Protein AF-A0A7H0GTN8-F1 (afdb_monomer_lite)

Sequence (100 aa):
MKFQLLLFGFLSLLPMKLVLAQTSVAAPDSAHSAPNPLTFYGFLDAYHGYDVPQPPTPDRPSFLYSHDRQNEFAVNNALLGVRYQNLRVRGLLACMRARM

Secondary structure (DSSP, 8-state):
--SHHHHHHSGGGS--------------STT-PPPPSEEEEEEEEEEE---SS--SSSBPPTT-SS-SBSSSEEEEEEEEEEEEE-SS-EEEEEEEEE--

pLDDT: mean 73.76, std 18.31, range [40.06, 96.75]

Radius of gyration: 22.85 Å; chains: 1; bounding box: 50×34×64 Å

Structure (mmCIF, N/CA/C/O backbone):
data_AF-A0A7H0GTN8-F1
#
_entry.id   AF-A0A7H0GTN8-F1
#
loop_
_atom_site.group_PDB
_atom_site.id
_atom_site.type_symbol
_atom_site.label_atom_id
_atom_site.label_alt_id
_atom_site.label_comp_id
_atom_site.label_asym_id
_atom_site.label_entity_id
_atom_site.label_seq_id
_atom_site.pdbx_PDB_ins_code
_atom_site.Cartn_x
_atom_site.Cartn_y
_atom_site.Cartn_z
_atom_site.occupancy
_atom_site.B_iso_or_equiv
_atom_site.auth_seq_id
_atom_site.auth_comp_id
_atom_site.auth_asym_id
_atom_site.auth_atom_id
_atom_site.pdbx_PDB_model_num
ATOM 1 N N . MET A 1 1 ? 4.137 11.038 36.945 1.00 45.19 1 MET A N 1
ATOM 2 C CA . MET A 1 1 ? 5.218 11.695 36.167 1.00 45.19 1 MET A CA 1
ATOM 3 C C . MET A 1 1 ? 6.192 10.689 35.523 1.00 45.19 1 MET A C 1
ATOM 5 O O . MET A 1 1 ? 7.390 10.926 35.513 1.00 45.19 1 MET A O 1
ATOM 9 N N . LYS A 1 2 ? 5.718 9.551 34.986 1.00 49.19 2 LYS A N 1
ATOM 10 C CA . LYS A 1 2 ? 6.602 8.508 34.411 1.00 49.19 2 LYS A CA 1
ATOM 11 C C . LYS A 1 2 ? 6.171 7.990 33.031 1.00 49.19 2 LYS A C 1
ATOM 13 O O . LYS A 1 2 ? 6.892 7.214 32.429 1.00 49.19 2 LYS A O 1
ATOM 18 N N . PHE A 1 3 ? 5.045 8.482 32.504 1.00 44.97 3 PHE A N 1
ATOM 19 C CA . PHE A 1 3 ? 4.546 8.136 31.166 1.00 44.97 3 PHE A CA 1
ATOM 20 C C . PHE A 1 3 ? 4.972 9.148 30.085 1.00 44.97 3 PHE A C 1
ATOM 22 O O . PHE A 1 3 ? 5.027 8.818 28.908 1.00 44.97 3 PHE A O 1
ATOM 29 N N . GLN A 1 4 ? 5.359 10.368 30.482 1.00 46.34 4 GLN A N 1
ATOM 30 C CA . GLN A 1 4 ? 5.816 11.399 29.542 1.00 46.34 4 GLN A CA 1
ATOM 31 C C . GLN A 1 4 ? 7.172 11.069 28.902 1.00 46.34 4 GLN A C 1
ATOM 33 O O . GLN A 1 4 ? 7.421 11.508 27.790 1.00 46.34 4 GLN A O 1
ATOM 38 N N . LEU A 1 5 ? 8.024 10.254 29.536 1.00 47.00 5 LEU A N 1
ATOM 39 C CA . LEU A 1 5 ? 9.349 9.931 28.989 1.00 47.00 5 LEU A CA 1
ATOM 40 C C . LEU A 1 5 ? 9.311 8.922 27.825 1.00 47.00 5 LEU A C 1
ATOM 42 O O . LEU A 1 5 ? 10.226 8.900 27.010 1.00 47.00 5 LEU A O 1
ATOM 46 N N . LEU A 1 6 ? 8.250 8.114 27.719 1.00 48.72 6 LEU A N 1
ATOM 47 C CA . LEU A 1 6 ? 8.102 7.115 26.653 1.00 48.72 6 LEU A CA 1
ATOM 48 C C . LEU A 1 6 ? 7.585 7.723 25.342 1.00 48.72 6 LEU A C 1
ATOM 50 O O . LEU A 1 6 ? 7.941 7.248 24.268 1.00 48.72 6 LEU A O 1
ATOM 54 N N . LEU A 1 7 ? 6.818 8.817 25.418 1.00 42.78 7 LEU A N 1
ATOM 55 C CA . LEU A 1 7 ? 6.281 9.498 24.237 1.00 42.78 7 LEU A CA 1
ATOM 56 C C . LEU A 1 7 ? 7.358 10.296 23.476 1.00 42.78 7 LEU A C 1
ATOM 58 O O . LEU A 1 7 ? 7.285 10.424 22.258 1.00 42.78 7 LEU A O 1
ATOM 62 N N . PHE A 1 8 ? 8.401 10.766 24.169 1.00 48.31 8 PHE A N 1
ATOM 63 C CA . PHE A 1 8 ? 9.537 11.459 23.544 1.00 48.31 8 PHE A CA 1
ATOM 64 C C . PHE A 1 8 ? 10.608 10.513 22.976 1.00 48.31 8 PHE A C 1
ATOM 66 O O . PHE A 1 8 ? 11.396 10.931 22.131 1.00 48.31 8 PHE A O 1
ATOM 73 N N . GLY A 1 9 ? 10.630 9.241 23.393 1.00 40.06 9 GLY A N 1
ATOM 74 C CA . GLY A 1 9 ? 11.620 8.261 22.928 1.00 40.06 9 GLY A CA 1
ATOM 75 C C . GLY A 1 9 ? 11.368 7.729 21.514 1.00 40.06 9 GLY A C 1
ATOM 76 O O . GLY A 1 9 ? 12.311 7.346 20.835 1.00 40.06 9 GLY A O 1
ATOM 77 N N . PHE A 1 10 ? 10.117 7.736 21.044 1.00 45.12 10 PHE A N 1
ATOM 78 C CA . PHE A 1 10 ? 9.778 7.269 19.692 1.00 45.12 10 PHE A CA 1
ATOM 79 C C . PHE A 1 10 ? 9.909 8.352 18.613 1.00 45.12 10 PHE A C 1
ATOM 81 O O . PHE A 1 10 ? 10.031 8.026 17.434 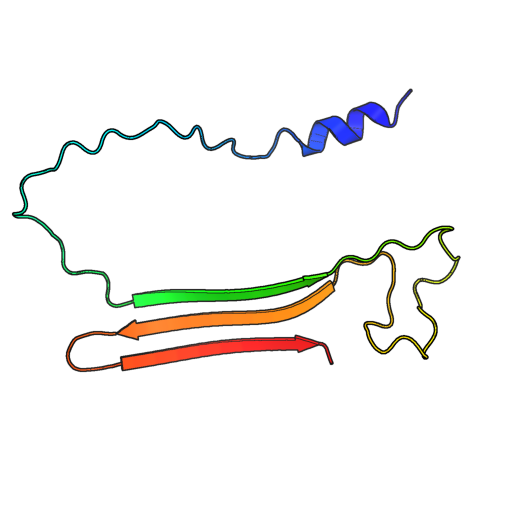1.00 45.12 10 PHE A O 1
ATOM 88 N N . LEU A 1 11 ? 9.938 9.635 18.992 1.00 43.59 11 LEU A N 1
ATOM 89 C CA . LEU A 1 11 ? 10.071 10.740 18.037 1.00 43.59 11 LEU A CA 1
ATOM 90 C C . LEU A 1 11 ? 11.530 10.993 17.607 1.00 43.59 11 LEU A C 1
ATOM 92 O O . LEU A 1 11 ? 11.770 11.681 16.620 1.00 43.59 11 LEU A O 1
ATOM 96 N N . SER A 1 12 ? 12.512 10.415 18.307 1.00 48.66 12 SER A N 1
ATOM 97 C CA . SER A 1 12 ? 13.945 10.610 18.036 1.00 48.66 12 SER A CA 1
ATOM 98 C C . SER A 1 12 ? 14.523 9.701 16.942 1.00 48.66 12 SER A C 1
ATOM 100 O O . SER A 1 12 ? 15.698 9.832 16.609 1.00 48.66 12 SER A O 1
ATOM 102 N N . LEU A 1 13 ? 13.717 8.806 16.356 1.00 47.94 13 LEU A N 1
ATOM 103 C CA . LEU A 1 13 ? 14.136 7.883 15.290 1.00 47.94 13 LEU A CA 1
ATOM 104 C C . LEU A 1 13 ? 13.531 8.195 13.914 1.00 47.94 13 LEU A C 1
ATOM 106 O O . LEU A 1 13 ? 13.668 7.388 12.995 1.00 47.94 13 LEU A O 1
ATOM 110 N N . LEU A 1 14 ? 12.902 9.359 13.718 1.00 49.91 14 LEU A N 1
ATOM 111 C CA . LEU A 1 14 ? 12.673 9.828 12.352 1.00 49.91 14 LEU A CA 1
ATOM 112 C C . LEU A 1 14 ? 14.026 10.256 11.768 1.00 49.91 14 LEU A C 1
ATOM 114 O O . LEU A 1 14 ? 14.632 11.188 12.302 1.00 49.91 14 LEU A O 1
ATOM 118 N N . PRO A 1 15 ? 14.508 9.662 10.659 1.00 54.38 15 PRO A N 1
ATOM 119 C CA . PRO A 1 15 ? 15.569 10.290 9.899 1.00 54.38 15 PRO A CA 1
ATOM 120 C C . PRO A 1 15 ? 14.974 11.578 9.334 1.00 54.38 15 PRO A C 1
ATOM 122 O O . PRO A 1 15 ? 14.269 11.570 8.324 1.00 54.38 15 PRO A O 1
ATOM 125 N N . MET A 1 16 ? 15.212 12.689 10.027 1.00 51.91 16 MET A N 1
ATOM 126 C CA . MET A 1 16 ? 14.940 14.024 9.529 1.00 51.91 16 MET A CA 1
ATOM 127 C C . MET A 1 16 ? 15.824 14.205 8.298 1.00 51.91 16 MET A C 1
ATOM 129 O O . MET A 1 16 ? 16.997 14.559 8.393 1.00 51.91 16 MET A O 1
ATOM 133 N N . LYS A 1 17 ? 15.279 13.874 7.123 1.00 48.31 17 LYS A N 1
ATOM 134 C CA . LYS A 1 17 ? 15.898 14.215 5.849 1.00 48.31 17 LYS A CA 1
ATOM 135 C C . LYS A 1 17 ? 15.903 15.734 5.787 1.00 48.31 17 LYS A C 1
ATOM 137 O O 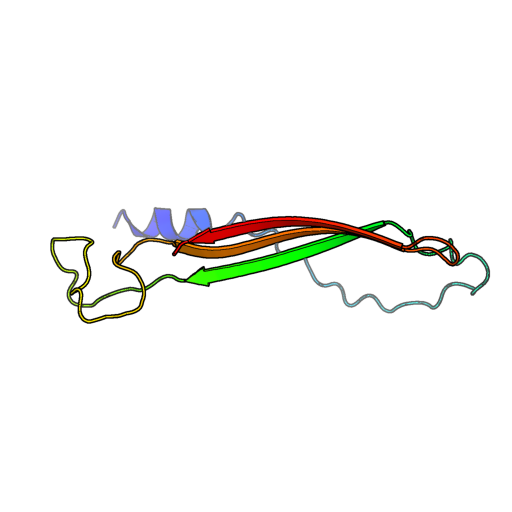. LYS A 1 17 ? 14.878 16.351 5.513 1.00 48.31 17 LYS A O 1
ATOM 142 N N . LEU A 1 18 ? 17.050 16.323 6.102 1.00 46.25 18 LEU A N 1
ATOM 143 C CA . LEU A 1 18 ? 17.329 17.722 5.845 1.00 46.25 18 LEU A CA 1
ATOM 144 C C . LEU A 1 18 ? 17.163 17.930 4.336 1.00 46.25 18 LEU A C 1
ATOM 146 O O . LEU A 1 18 ? 18.003 17.503 3.545 1.00 46.25 18 LEU A O 1
ATOM 150 N N . VAL A 1 19 ? 16.041 18.525 3.935 1.00 51.19 19 VAL A N 1
ATOM 151 C CA . VAL A 1 19 ? 15.842 19.006 2.571 1.00 51.19 19 VAL A CA 1
ATOM 152 C C . VAL A 1 19 ? 16.756 20.217 2.422 1.00 51.19 19 VAL A C 1
ATOM 154 O O . VAL A 1 19 ? 16.367 21.350 2.692 1.00 51.19 19 VAL A O 1
ATOM 157 N N . LEU A 1 20 ? 18.011 19.973 2.044 1.00 44.97 20 LEU A N 1
ATOM 158 C CA . LEU A 1 20 ? 18.800 20.999 1.382 1.00 44.97 20 LEU A CA 1
ATOM 159 C C . LEU A 1 20 ? 18.089 21.260 0.056 1.00 44.97 20 LEU A C 1
ATOM 161 O O . LEU A 1 20 ? 17.938 20.340 -0.750 1.00 44.97 20 LEU A O 1
ATOM 165 N N . ALA A 1 21 ? 17.629 22.490 -0.156 1.00 47.94 21 ALA A N 1
ATOM 166 C CA . ALA A 1 21 ? 17.228 22.948 -1.475 1.00 47.94 21 ALA A CA 1
ATOM 167 C C . ALA A 1 21 ? 18.437 22.771 -2.405 1.00 47.94 21 ALA A C 1
ATOM 169 O O . ALA A 1 21 ? 19.371 23.569 -2.390 1.00 47.94 21 ALA A O 1
ATOM 170 N N . GLN A 1 22 ? 18.466 21.665 -3.149 1.00 55.34 22 GLN A N 1
ATOM 171 C CA . GLN A 1 22 ? 19.458 21.438 -4.183 1.00 55.34 22 GLN A CA 1
ATOM 172 C C . GLN A 1 22 ? 19.150 22.430 -5.301 1.00 55.34 22 GLN A C 1
ATOM 174 O O . GLN A 1 22 ? 18.208 22.244 -6.069 1.00 55.34 22 GLN A O 1
ATOM 179 N N . THR A 1 23 ? 19.931 23.504 -5.390 1.00 49.03 23 THR A N 1
ATOM 180 C CA . THR A 1 23 ? 20.078 24.237 -6.642 1.00 49.03 23 THR A CA 1
ATOM 181 C C . THR A 1 23 ? 20.681 23.259 -7.643 1.00 49.03 23 THR A C 1
ATOM 183 O O . THR A 1 23 ? 21.861 22.917 -7.575 1.00 49.03 23 THR A O 1
ATOM 186 N N . SER A 1 24 ? 19.850 22.733 -8.542 1.00 58.06 24 SER A N 1
ATOM 187 C CA . SER A 1 24 ? 20.320 21.902 -9.642 1.00 58.06 24 SER A CA 1
ATOM 188 C C . SER A 1 24 ? 21.164 22.777 -10.565 1.00 58.06 24 SER A C 1
ATOM 190 O O . SER A 1 24 ? 20.635 23.491 -11.417 1.00 58.06 24 SER A O 1
ATOM 192 N N . VAL A 1 25 ? 22.483 22.747 -10.395 1.00 57.41 25 VAL A N 1
ATOM 193 C CA . VAL A 1 25 ? 23.383 23.131 -11.478 1.00 57.41 25 VAL A CA 1
ATOM 194 C C . VAL A 1 25 ? 23.160 22.087 -12.564 1.00 57.41 25 VAL A C 1
ATOM 196 O O . VAL A 1 25 ? 23.441 20.907 -12.351 1.00 57.41 25 VAL A O 1
ATOM 199 N N . ALA A 1 26 ? 22.566 22.499 -13.683 1.00 60.62 26 ALA A N 1
ATOM 200 C CA . ALA A 1 26 ? 22.383 21.631 -14.834 1.00 60.62 26 ALA A CA 1
ATOM 201 C C . ALA A 1 26 ? 23.764 21.129 -15.282 1.00 60.62 26 ALA A C 1
ATOM 203 O O . ALA A 1 26 ? 24.605 21.903 -15.740 1.00 60.62 26 ALA A O 1
ATOM 204 N N . ALA A 1 27 ? 24.011 19.838 -15.071 1.00 56.69 27 ALA A N 1
ATOM 205 C CA . ALA A 1 27 ? 25.180 19.143 -15.583 1.00 56.69 27 ALA A CA 1
ATOM 206 C C . ALA A 1 27 ? 25.101 19.074 -17.122 1.00 56.69 27 ALA A C 1
ATOM 208 O O . ALA A 1 27 ? 23.993 19.042 -17.663 1.00 56.69 27 ALA A O 1
ATOM 209 N N . PRO A 1 28 ? 26.239 19.050 -17.841 1.00 55.00 28 PRO A N 1
ATOM 210 C CA . PRO A 1 28 ? 26.234 18.946 -19.296 1.00 55.00 28 PRO A CA 1
ATOM 211 C C . PRO A 1 28 ? 25.504 17.670 -19.739 1.00 55.00 28 PRO A C 1
ATOM 213 O O . PRO A 1 28 ? 25.746 16.584 -19.214 1.00 55.00 28 PRO A O 1
ATOM 216 N N . ASP A 1 29 ? 24.621 17.827 -20.724 1.00 58.41 29 ASP A N 1
ATOM 217 C CA . ASP A 1 29 ? 23.583 16.885 -21.180 1.00 58.41 29 ASP A CA 1
ATOM 218 C C . ASP A 1 29 ? 24.108 15.578 -21.828 1.00 58.41 29 ASP A C 1
ATOM 220 O O . ASP A 1 29 ? 23.368 14.802 -22.429 1.00 58.41 29 ASP A O 1
ATOM 224 N N . SER A 1 30 ? 25.408 15.306 -21.729 1.00 59.53 30 SER A N 1
ATOM 225 C CA . SER A 1 30 ? 26.116 14.260 -22.478 1.00 59.53 30 SER A CA 1
ATOM 226 C C . SER A 1 30 ? 26.478 13.018 -21.651 1.00 59.53 30 SER A C 1
ATOM 228 O O . SER A 1 30 ? 27.424 12.307 -21.984 1.00 59.53 30 SER A O 1
ATOM 230 N N . ALA A 1 31 ? 25.724 12.724 -20.589 1.00 54.06 31 ALA A N 1
ATOM 231 C CA . ALA A 1 31 ? 25.808 11.446 -19.873 1.00 54.06 31 ALA A CA 1
ATOM 232 C C . ALA A 1 31 ? 24.478 11.053 -19.200 1.00 54.06 31 ALA A C 1
ATOM 234 O O . ALA A 1 31 ? 24.464 10.569 -18.067 1.00 54.06 31 ALA A O 1
ATOM 235 N N . HIS A 1 32 ? 23.341 11.240 -19.877 1.00 57.78 32 HIS A N 1
ATOM 236 C CA . HIS A 1 32 ? 22.107 10.584 -19.443 1.00 57.78 32 HIS A CA 1
ATOM 237 C C . HIS A 1 32 ? 22.252 9.074 -19.677 1.00 57.78 32 HIS A C 1
ATOM 239 O O . HIS A 1 32 ? 22.035 8.567 -20.777 1.00 57.78 32 HIS A O 1
ATOM 245 N N . SER A 1 33 ? 22.664 8.349 -18.634 1.00 66.31 33 SER A N 1
ATOM 246 C CA . SER A 1 33 ? 22.553 6.890 -18.611 1.00 66.31 33 SER A CA 1
ATOM 247 C C . SER A 1 33 ? 21.110 6.517 -18.935 1.00 66.31 33 SER A C 1
ATOM 249 O O . SER A 1 33 ? 20.183 7.119 -18.389 1.00 66.31 33 SER A O 1
ATOM 251 N N . ALA A 1 34 ? 20.920 5.553 -19.839 1.00 72.62 34 ALA A N 1
ATOM 252 C CA . ALA A 1 34 ? 19.588 5.093 -20.206 1.00 72.62 34 ALA A CA 1
ATOM 253 C C . ALA A 1 34 ? 18.782 4.770 -18.929 1.00 72.62 34 ALA A C 1
ATOM 255 O O . ALA A 1 34 ? 19.324 4.116 -18.029 1.00 72.62 34 ALA A O 1
ATOM 256 N N . PRO A 1 35 ? 17.522 5.233 -18.816 1.00 75.44 35 PRO A N 1
ATOM 257 C CA . PRO A 1 35 ? 16.719 4.999 -17.624 1.00 75.44 35 PRO A CA 1
ATOM 258 C C . PRO A 1 35 ? 16.605 3.496 -17.366 1.00 75.44 35 PRO A C 1
ATOM 260 O O . PRO A 1 35 ? 16.404 2.714 -18.298 1.00 75.44 35 PRO A O 1
ATOM 263 N N . ASN A 1 36 ? 16.756 3.093 -16.101 1.00 88.19 36 ASN A N 1
ATOM 264 C CA . ASN A 1 36 ? 16.667 1.690 -15.718 1.00 88.19 36 ASN A CA 1
ATOM 265 C C . ASN A 1 36 ? 15.297 1.136 -16.158 1.00 88.19 36 ASN A C 1
ATOM 267 O O . ASN A 1 36 ? 14.271 1.647 -15.703 1.00 88.19 36 ASN A O 1
ATOM 271 N N . PRO A 1 37 ? 15.250 0.105 -17.023 1.00 91.94 37 PRO A N 1
ATOM 272 C CA . PRO A 1 37 ? 13.989 -0.453 -17.497 1.00 91.94 37 PRO A CA 1
ATOM 273 C C . PRO A 1 37 ? 13.201 -1.156 -16.383 1.00 91.94 37 PRO A C 1
ATOM 275 O O . PRO A 1 37 ? 12.022 -1.443 -16.575 1.00 91.94 37 PRO A O 1
ATOM 278 N N . LEU A 1 38 ? 13.826 -1.453 -15.237 1.00 95.38 38 LEU A N 1
ATOM 279 C CA . LEU A 1 38 ? 13.184 -2.065 -14.079 1.00 95.38 38 LEU A CA 1
ATOM 280 C C . LEU A 1 38 ? 12.674 -0.998 -13.096 1.00 95.38 38 LEU A C 1
ATOM 282 O O . LEU A 1 38 ? 13.440 -0.180 -12.590 1.00 95.38 38 LEU A O 1
ATOM 286 N N . THR A 1 39 ? 11.383 -1.051 -12.777 1.00 95.12 39 THR A N 1
ATOM 287 C CA . THR A 1 39 ? 10.701 -0.150 -11.840 1.00 95.12 39 THR A CA 1
ATOM 288 C C . THR A 1 39 ? 9.943 -0.950 -10.786 1.00 95.12 39 THR A C 1
ATOM 290 O O . THR A 1 39 ? 9.271 -1.932 -11.100 1.00 95.12 39 THR A O 1
ATOM 293 N N . PHE A 1 40 ? 10.045 -0.526 -9.530 1.00 95.12 40 PHE A N 1
ATOM 294 C CA . PHE A 1 40 ? 9.257 -1.066 -8.424 1.00 95.12 40 PHE A CA 1
ATOM 295 C C . PHE A 1 40 ? 8.081 -0.135 -8.157 1.00 95.12 40 PHE A C 1
ATOM 297 O O . PHE A 1 40 ? 8.236 1.086 -8.181 1.00 95.12 40 PHE A O 1
ATOM 304 N N . TYR A 1 41 ? 6.908 -0.703 -7.910 1.00 93.69 41 TYR A N 1
ATOM 305 C CA . TYR A 1 41 ? 5.715 0.058 -7.568 1.00 93.69 41 TYR A CA 1
ATOM 306 C C . TYR A 1 41 ? 4.905 -0.684 -6.512 1.00 93.69 41 TYR A C 1
ATOM 308 O O . TYR A 1 41 ? 5.000 -1.902 -6.360 1.00 93.69 41 TYR A O 1
ATOM 316 N N . GLY A 1 42 ? 4.095 0.059 -5.773 1.00 94.81 42 GLY A N 1
ATOM 317 C CA . GLY A 1 42 ? 3.229 -0.524 -4.769 1.00 94.81 42 GLY A CA 1
ATOM 318 C C . GLY A 1 42 ? 2.080 0.398 -4.420 1.00 94.81 42 GLY A C 1
ATOM 319 O O . GLY A 1 42 ? 2.114 1.595 -4.710 1.00 94.81 42 GLY A O 1
ATOM 320 N N . PHE A 1 43 ? 1.061 -0.192 -3.813 1.00 94.44 43 PHE A N 1
ATOM 321 C CA . PHE A 1 43 ? -0.102 0.502 -3.286 1.00 94.44 43 PHE A CA 1
ATOM 322 C C . PHE A 1 43 ? -0.434 -0.089 -1.919 1.00 94.44 43 PHE A C 1
ATOM 324 O O . PHE A 1 43 ? -0.446 -1.309 -1.762 1.00 94.44 43 PHE A O 1
ATOM 331 N N . LEU A 1 44 ? -0.672 0.774 -0.936 1.00 94.31 44 LEU A N 1
ATOM 332 C CA . LEU A 1 44 ? -1.035 0.375 0.416 1.00 94.31 44 LEU A CA 1
ATOM 333 C C . LEU A 1 44 ? -2.234 1.202 0.867 1.00 94.31 44 LEU A C 1
ATOM 335 O O . LEU A 1 44 ? -2.154 2.425 0.939 1.00 94.31 44 LEU A O 1
ATOM 339 N N . ASP A 1 45 ? -3.315 0.506 1.184 1.00 89.88 45 ASP A N 1
ATOM 340 C CA . ASP A 1 45 ? -4.528 1.041 1.780 1.00 89.88 45 ASP A CA 1
ATOM 341 C C . ASP A 1 45 ? -4.651 0.472 3.194 1.00 89.88 45 ASP A C 1
ATOM 343 O O . ASP A 1 45 ? -4.845 -0.735 3.385 1.00 89.88 45 ASP A O 1
ATOM 347 N N . ALA A 1 46 ? -4.458 1.338 4.182 1.00 89.62 46 ALA A N 1
ATOM 348 C CA . ALA A 1 46 ? -4.458 0.991 5.590 1.00 89.62 46 ALA A CA 1
ATOM 349 C C . ALA A 1 46 ? -5.292 1.996 6.379 1.00 89.62 46 ALA A C 1
ATOM 351 O O . ALA A 1 46 ? -5.326 3.185 6.064 1.00 89.62 46 ALA A O 1
ATOM 352 N N . TYR A 1 47 ? -5.940 1.509 7.428 1.00 85.56 47 TYR A N 1
ATOM 353 C CA . TYR A 1 47 ? -6.845 2.284 8.256 1.00 85.56 47 TYR A CA 1
ATOM 354 C C . TYR A 1 47 ? -6.583 2.005 9.737 1.00 85.56 47 TYR A C 1
ATOM 356 O O . TYR A 1 47 ? -6.167 0.917 10.144 1.00 85.56 47 TYR A O 1
ATOM 364 N N . HIS A 1 48 ? -6.844 3.024 10.550 1.00 85.56 48 HIS A N 1
ATOM 365 C CA . HIS A 1 48 ? -6.845 2.930 12.000 1.00 85.56 48 HIS A CA 1
ATOM 366 C C . HIS A 1 48 ? -8.045 3.715 12.528 1.00 85.56 48 HIS A C 1
ATOM 368 O O . HIS A 1 48 ? -8.155 4.920 12.297 1.00 85.56 48 HIS A O 1
ATOM 374 N N . GLY A 1 49 ? -8.954 3.027 13.214 1.00 80.81 49 GLY A N 1
ATOM 375 C CA . GLY A 1 49 ? -10.143 3.627 13.812 1.00 80.81 49 GLY A CA 1
ATOM 376 C C . GLY A 1 49 ? -10.044 3.642 15.332 1.00 80.81 49 GLY A C 1
ATOM 377 O O . GLY A 1 49 ? -9.713 2.618 15.928 1.00 80.81 49 GLY A O 1
ATOM 378 N N . TYR A 1 50 ? -10.361 4.786 15.937 1.00 83.44 50 TYR A N 1
ATOM 379 C CA . TYR A 1 50 ? -10.426 4.962 17.386 1.00 83.44 50 TYR A CA 1
ATOM 380 C C . TYR A 1 50 ? -11.862 5.284 17.810 1.00 83.44 50 TYR A C 1
ATOM 382 O O . TYR A 1 50 ? -12.443 6.228 17.276 1.00 83.44 50 TYR A O 1
ATOM 390 N N . ASP A 1 51 ? -12.409 4.523 18.760 1.00 78.62 51 ASP A N 1
ATOM 391 C CA . ASP A 1 51 ? -13.775 4.690 19.270 1.00 78.62 51 ASP A CA 1
ATOM 392 C C . ASP A 1 51 ? -13.761 5.230 20.706 1.00 78.62 51 ASP A C 1
ATOM 394 O O . ASP A 1 51 ? -12.982 4.781 21.550 1.00 78.62 51 ASP A O 1
ATOM 398 N N . VAL A 1 52 ? -14.636 6.204 20.984 1.00 81.19 52 VAL A N 1
ATOM 399 C CA . VAL A 1 52 ? -14.762 6.856 22.297 1.00 81.19 52 VAL A CA 1
ATOM 400 C C . VAL A 1 52 ? -16.217 6.807 22.772 1.00 81.19 52 VAL A C 1
ATOM 402 O O . VAL A 1 52 ? -17.087 7.275 22.036 1.00 81.19 52 VAL A O 1
ATOM 405 N N . PRO A 1 53 ? -16.501 6.340 24.006 1.00 80.25 53 PRO A N 1
ATOM 406 C CA . PRO A 1 53 ? -15.584 5.705 24.963 1.00 80.25 53 PRO A CA 1
ATOM 407 C C . PRO A 1 53 ? -15.113 4.326 24.481 1.00 80.25 53 PRO A C 1
ATOM 409 O O . PRO A 1 53 ? -15.834 3.652 23.755 1.00 80.25 53 PRO A O 1
ATOM 412 N N . GLN A 1 54 ? -13.917 3.905 24.902 1.00 76.31 54 GLN A N 1
ATOM 413 C CA . GLN A 1 54 ? -13.313 2.653 24.446 1.00 76.31 54 GLN A CA 1
ATOM 414 C C . GLN A 1 54 ? -14.093 1.443 24.988 1.00 76.31 54 GLN A C 1
ATOM 416 O O . GLN A 1 54 ? -14.102 1.224 26.205 1.00 76.31 54 GLN A O 1
ATOM 421 N N . PRO A 1 55 ? -14.767 0.662 24.127 1.00 74.75 55 PRO A N 1
ATOM 422 C CA . PRO A 1 55 ? -15.544 -0.475 24.581 1.00 74.75 55 PRO A CA 1
ATOM 423 C C . PRO A 1 55 ? -14.628 -1.630 25.019 1.00 74.75 55 PRO A C 1
ATOM 425 O O . PRO A 1 55 ? -13.470 -1.718 24.606 1.00 74.75 55 PRO A O 1
ATOM 428 N N . PRO A 1 56 ? -15.141 -2.535 25.868 1.00 76.06 56 PRO A N 1
ATOM 429 C CA . PRO A 1 56 ? -14.364 -3.643 26.422 1.00 76.06 56 PRO A CA 1
ATOM 430 C C . PRO A 1 56 ? -14.003 -4.722 25.391 1.00 76.06 56 PRO A C 1
ATOM 432 O O . PRO A 1 56 ? -13.098 -5.516 25.640 1.00 76.06 56 PRO A O 1
ATOM 435 N N . THR A 1 57 ? -14.691 -4.767 24.247 1.00 77.50 57 THR A N 1
ATOM 436 C CA . THR A 1 57 ? -14.434 -5.719 23.161 1.00 77.50 57 THR A CA 1
ATOM 437 C C . THR A 1 57 ? -13.837 -5.013 21.949 1.00 77.50 57 THR A C 1
ATOM 439 O O . THR A 1 57 ? -14.274 -3.913 21.616 1.00 77.50 57 THR A O 1
ATOM 442 N N . PRO A 1 58 ? -12.890 -5.645 21.235 1.00 75.38 58 PRO A N 1
ATOM 443 C CA . PRO A 1 58 ? -12.346 -5.105 19.994 1.00 75.38 58 PRO A CA 1
ATOM 444 C C . PRO A 1 58 ? -13.341 -5.208 18.832 1.00 75.38 58 PRO A C 1
ATOM 446 O O . PRO A 1 58 ? -13.068 -4.678 17.763 1.00 75.38 58 PRO A O 1
ATOM 449 N N . ASP A 1 59 ? -14.481 -5.870 19.016 1.00 77.38 59 ASP A N 1
ATOM 450 C CA . ASP A 1 59 ? -15.445 -6.081 17.947 1.00 77.38 59 ASP A CA 1
ATOM 451 C C . ASP A 1 59 ? -16.361 -4.868 17.779 1.00 77.38 59 ASP A C 1
ATOM 453 O O . ASP A 1 59 ? -16.895 -4.333 18.759 1.00 77.38 59 ASP A O 1
ATOM 457 N N . ARG A 1 60 ? -16.536 -4.424 16.534 1.00 76.88 60 ARG A N 1
ATOM 458 C CA . ARG A 1 60 ? -17.528 -3.412 16.169 1.00 76.88 60 ARG A CA 1
ATOM 459 C C . ARG A 1 60 ? -18.881 -4.065 15.888 1.00 76.88 60 ARG A C 1
ATOM 461 O O . ARG A 1 60 ? -18.928 -5.213 15.449 1.00 76.88 60 ARG A O 1
ATOM 468 N N . PRO A 1 61 ? -19.998 -3.352 16.116 1.00 78.62 61 PRO A N 1
ATOM 469 C CA . PRO A 1 61 ? -21.317 -3.861 15.766 1.00 78.62 61 PRO A CA 1
ATOM 470 C C . PRO A 1 61 ? -21.399 -4.267 14.290 1.00 78.62 61 PRO A C 1
ATOM 472 O O . PRO A 1 61 ? -20.997 -3.509 13.411 1.00 78.62 61 PRO A O 1
ATOM 475 N N . SER A 1 62 ? -21.996 -5.426 14.013 1.00 73.75 62 SER A N 1
ATOM 476 C CA . SER A 1 62 ? -22.049 -6.055 12.683 1.00 73.75 62 SER A CA 1
ATOM 477 C C . SER A 1 62 ? -22.837 -5.285 11.615 1.00 73.75 62 SER A C 1
ATOM 479 O O . SER A 1 62 ? -22.824 -5.668 10.449 1.00 73.75 62 SER A O 1
ATOM 481 N N . PHE A 1 63 ? -23.532 -4.204 11.985 1.00 74.31 63 PHE A N 1
ATOM 482 C CA . PHE A 1 63 ? -24.193 -3.312 11.028 1.00 74.31 63 PHE A CA 1
ATOM 483 C C . PHE A 1 63 ? -23.221 -2.321 10.368 1.00 74.31 63 PHE A C 1
ATOM 485 O O . PHE A 1 63 ? -23.562 -1.717 9.350 1.00 74.31 63 PHE A O 1
ATOM 492 N N . LEU A 1 64 ? -22.024 -2.127 10.935 1.00 67.62 64 LEU A N 1
ATOM 493 C CA . LEU A 1 64 ? -20.952 -1.383 10.285 1.00 67.62 64 LEU A CA 1
ATOM 494 C C . LEU A 1 64 ? -20.291 -2.296 9.255 1.00 67.62 64 LEU A C 1
ATOM 496 O O . LEU A 1 64 ? -19.601 -3.247 9.595 1.00 67.62 64 LEU A O 1
ATOM 500 N N . TYR A 1 65 ? -20.505 -1.973 7.983 1.00 62.69 65 TYR A N 1
ATOM 501 C CA . TYR A 1 65 ? -19.976 -2.733 6.848 1.00 62.69 65 TYR A CA 1
ATOM 502 C C . TYR A 1 65 ? -18.436 -2.741 6.783 1.00 62.69 65 TYR A C 1
ATOM 504 O O . TYR A 1 65 ? -17.839 -3.624 6.179 1.00 62.69 65 TYR A O 1
ATOM 512 N N . SER A 1 66 ? -17.779 -1.753 7.398 1.00 63.28 66 SER A N 1
ATOM 513 C CA . SER A 1 66 ? -16.322 -1.624 7.389 1.00 63.28 66 SER A CA 1
ATOM 514 C C . SER A 1 66 ? -15.704 -2.142 8.682 1.00 63.28 66 SER A C 1
ATOM 516 O O . SER A 1 66 ? -15.737 -1.453 9.698 1.00 63.28 66 SER A O 1
ATOM 518 N N . HIS A 1 67 ? -15.031 -3.286 8.566 1.00 67.00 67 HIS A N 1
ATOM 519 C CA . HIS A 1 67 ? -14.026 -3.803 9.492 1.00 67.00 67 HIS A CA 1
ATOM 520 C C . HIS A 1 67 ? -14.501 -4.090 10.918 1.00 67.00 67 HIS A C 1
ATOM 522 O O . HIS A 1 67 ? -14.731 -3.209 11.744 1.00 67.00 67 HIS A O 1
ATOM 528 N N . ASP A 1 68 ? -14.486 -5.375 11.233 1.00 70.44 68 ASP A N 1
ATOM 529 C CA . ASP A 1 68 ? -15.051 -5.944 12.453 1.00 70.44 68 ASP A CA 1
ATOM 530 C C . ASP A 1 68 ? -14.243 -5.583 13.705 1.00 70.44 68 ASP A C 1
ATOM 532 O O . ASP A 1 68 ? -14.721 -5.770 14.814 1.00 70.44 68 ASP A O 1
ATOM 536 N N . ARG A 1 69 ? -13.018 -5.064 13.538 1.00 77.44 69 ARG A N 1
ATOM 537 C CA . ARG A 1 69 ? -12.070 -4.754 14.616 1.00 77.44 69 ARG A CA 1
ATOM 538 C C . ARG A 1 69 ? -11.927 -3.241 14.794 1.00 77.44 69 ARG A C 1
ATOM 540 O O . ARG A 1 69 ? -11.670 -2.518 13.828 1.00 77.44 69 ARG A O 1
ATOM 547 N N . GLN A 1 70 ? -12.022 -2.768 16.031 1.00 78.50 70 GLN A N 1
ATOM 548 C CA . GLN A 1 70 ? -11.685 -1.404 16.442 1.00 78.50 70 GLN A CA 1
ATOM 549 C C . GLN A 1 70 ? -10.337 -1.349 17.155 1.00 78.50 70 GL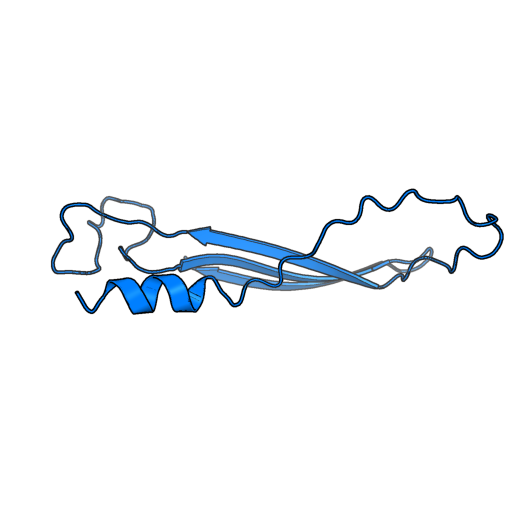N A C 1
ATOM 551 O O . GLN A 1 70 ? -9.878 -2.343 17.718 1.00 78.50 70 GLN A O 1
ATOM 556 N N . ASN A 1 71 ? -9.735 -0.157 17.181 1.00 80.50 71 ASN A N 1
ATOM 557 C CA . ASN A 1 71 ? -8.504 0.111 17.922 1.00 80.50 71 ASN A CA 1
ATOM 558 C C . ASN A 1 71 ? -7.326 -0.809 17.529 1.00 80.50 71 ASN A C 1
ATOM 560 O O . ASN A 1 71 ? -6.451 -1.102 18.345 1.00 80.50 71 ASN A O 1
ATOM 564 N N . GLU A 1 72 ? -7.324 -1.269 16.274 1.00 80.19 72 GLU A N 1
ATOM 565 C CA . GLU A 1 72 ? -6.295 -2.106 15.662 1.00 80.19 72 GLU A CA 1
ATOM 566 C C . GLU A 1 72 ? -5.848 -1.462 14.344 1.00 80.19 72 GLU A C 1
ATOM 568 O O . GLU A 1 72 ? -6.647 -0.868 13.615 1.00 80.19 72 GLU A O 1
ATOM 573 N N . PHE A 1 73 ? -4.555 -1.570 14.038 1.00 84.81 73 PHE A N 1
ATOM 574 C CA . PHE A 1 73 ? -4.038 -1.178 12.734 1.00 84.81 73 PHE A CA 1
ATOM 575 C C . PHE A 1 73 ? -4.378 -2.253 11.712 1.00 84.81 73 PHE A C 1
ATOM 577 O O . PHE A 1 73 ? -4.053 -3.425 11.911 1.00 84.81 73 PHE A O 1
ATOM 584 N N . ALA A 1 74 ? -4.979 -1.866 10.595 1.00 85.25 74 ALA A N 1
ATOM 585 C CA . ALA A 1 74 ? -5.369 -2.842 9.602 1.00 85.25 74 ALA A CA 1
ATOM 586 C C . ALA A 1 74 ? -5.131 -2.367 8.173 1.00 85.25 74 ALA A C 1
ATOM 588 O O . ALA A 1 74 ? -5.093 -1.181 7.861 1.00 85.25 74 ALA A O 1
ATOM 589 N N . VAL A 1 75 ? -4.903 -3.355 7.311 1.00 87.38 75 VAL A N 1
ATOM 590 C CA . VAL A 1 75 ? -4.547 -3.182 5.905 1.00 87.38 75 VAL A CA 1
ATOM 591 C C . VAL A 1 75 ? -5.645 -3.820 5.074 1.00 87.38 75 VAL A C 1
ATOM 593 O O . VAL A 1 75 ? -5.874 -5.028 5.189 1.00 87.38 75 VAL A O 1
ATOM 596 N N . ASN A 1 76 ? -6.304 -3.001 4.260 1.00 86.62 76 ASN A N 1
ATOM 597 C CA . ASN A 1 76 ? -7.360 -3.410 3.347 1.00 86.62 76 ASN A CA 1
ATOM 598 C C . ASN A 1 76 ? -6.744 -3.977 2.064 1.00 86.62 76 ASN A C 1
ATOM 600 O O . ASN A 1 76 ? -6.893 -5.161 1.770 1.00 86.62 76 ASN A O 1
ATOM 604 N N . ASN A 1 77 ? -5.945 -3.159 1.372 1.00 90.38 77 ASN A N 1
ATOM 605 C CA . ASN A 1 77 ? -5.251 -3.545 0.148 1.00 90.38 77 ASN A CA 1
ATOM 606 C C . ASN A 1 77 ? -3.748 -3.327 0.279 1.00 90.38 77 ASN A C 1
ATOM 608 O O . ASN A 1 77 ? -3.290 -2.242 0.630 1.00 90.38 77 ASN A O 1
ATOM 612 N N . ALA A 1 78 ? -2.972 -4.346 -0.072 1.00 93.88 78 ALA A N 1
ATOM 613 C CA . ALA A 1 78 ? -1.534 -4.231 -0.251 1.00 93.88 78 ALA A CA 1
ATOM 614 C C . ALA A 1 78 ? -1.143 -4.832 -1.599 1.00 93.88 78 ALA A C 1
ATOM 616 O O . ALA A 1 78 ? -1.391 -6.010 -1.857 1.00 93.88 78 ALA A O 1
ATOM 617 N N . LEU A 1 79 ? -0.516 -4.021 -2.445 1.00 95.88 79 LEU A N 1
ATOM 618 C CA . LEU A 1 79 ? 0.019 -4.402 -3.743 1.00 95.88 79 LEU A CA 1
ATOM 619 C C . LEU A 1 79 ? 1.506 -4.076 -3.773 1.00 95.88 79 LEU A C 1
ATOM 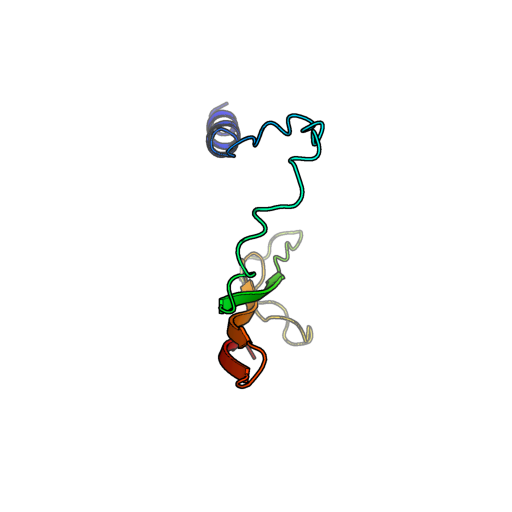621 O O . LEU A 1 79 ? 1.914 -2.954 -3.471 1.00 95.88 79 LEU A O 1
ATOM 625 N N . LEU A 1 80 ? 2.300 -5.040 -4.213 1.00 96.75 80 LEU A N 1
ATOM 626 C CA . LEU A 1 80 ? 3.711 -4.856 -4.517 1.00 96.75 80 LEU A CA 1
ATOM 627 C C . LEU A 1 80 ? 3.983 -5.441 -5.892 1.00 96.75 80 LEU A C 1
ATOM 629 O O . LEU A 1 80 ? 3.557 -6.556 -6.195 1.00 96.75 80 LEU A O 1
ATOM 633 N N . GLY A 1 81 ? 4.683 -4.687 -6.728 1.00 96.44 81 GLY A N 1
ATOM 634 C CA . GLY A 1 81 ? 4.938 -5.089 -8.095 1.00 96.44 81 GLY A CA 1
ATOM 635 C C . GLY A 1 81 ? 6.261 -4.595 -8.640 1.00 96.44 81 GLY A C 1
ATOM 636 O O . GLY A 1 81 ? 6.857 -3.617 -8.182 1.00 96.44 81 GLY A O 1
ATOM 637 N N . VAL A 1 82 ? 6.701 -5.314 -9.661 1.00 96.62 82 VAL A N 1
ATOM 638 C CA . VAL A 1 82 ? 7.878 -5.014 -10.458 1.00 96.62 82 VAL A CA 1
ATOM 639 C C . VAL A 1 82 ? 7.433 -4.913 -11.905 1.00 96.62 82 VAL A C 1
ATOM 641 O O . VAL A 1 82 ? 6.694 -5.757 -12.418 1.00 96.62 82 VAL A O 1
ATOM 644 N N . ARG A 1 83 ? 7.878 -3.858 -12.575 1.00 96.12 83 ARG A N 1
ATOM 645 C CA . ARG A 1 83 ? 7.619 -3.608 -13.986 1.00 96.12 83 ARG A CA 1
ATOM 646 C C . ARG A 1 83 ? 8.946 -3.490 -14.715 1.00 96.12 83 ARG A C 1
ATOM 648 O O . ARG A 1 83 ? 9.781 -2.669 -14.352 1.00 96.12 83 ARG A O 1
ATOM 655 N N . TYR A 1 84 ? 9.105 -4.286 -15.762 1.00 95.38 84 TYR A N 1
ATOM 656 C CA . TYR A 1 84 ? 10.189 -4.170 -16.725 1.00 95.38 84 TYR A CA 1
ATOM 657 C C . TYR A 1 84 ? 9.647 -3.560 -18.019 1.00 95.38 84 TYR A C 1
ATOM 659 O O . TYR A 1 84 ? 8.690 -4.081 -18.594 1.00 95.38 84 TYR A O 1
ATOM 667 N N . GLN A 1 85 ? 10.241 -2.469 -18.492 1.00 94.44 85 GLN A N 1
ATOM 668 C CA . GLN A 1 85 ? 9.826 -1.803 -19.720 1.00 94.44 85 GLN A CA 1
ATOM 669 C C . GLN A 1 85 ? 11.033 -1.280 -20.496 1.00 94.44 85 GLN A C 1
ATOM 671 O O . GLN A 1 85 ? 11.739 -0.383 -20.044 1.00 94.44 85 GLN A O 1
ATOM 676 N N . ASN A 1 86 ? 11.225 -1.808 -21.705 1.00 92.12 86 ASN A N 1
ATOM 677 C CA . ASN A 1 86 ? 12.139 -1.249 -22.699 1.00 92.12 86 ASN A CA 1
ATOM 678 C C . ASN A 1 86 ? 11.399 -1.027 -24.038 1.00 92.12 86 ASN A C 1
ATOM 680 O O . ASN A 1 86 ? 10.174 -1.157 -24.114 1.00 92.12 86 ASN A O 1
ATOM 684 N N . LEU A 1 87 ? 12.129 -0.679 -25.103 1.00 92.81 87 LEU A N 1
ATOM 685 C CA . LEU A 1 87 ? 11.550 -0.414 -26.430 1.00 92.81 87 LEU A CA 1
ATOM 686 C C . LEU A 1 87 ? 10.889 -1.641 -27.093 1.00 92.81 87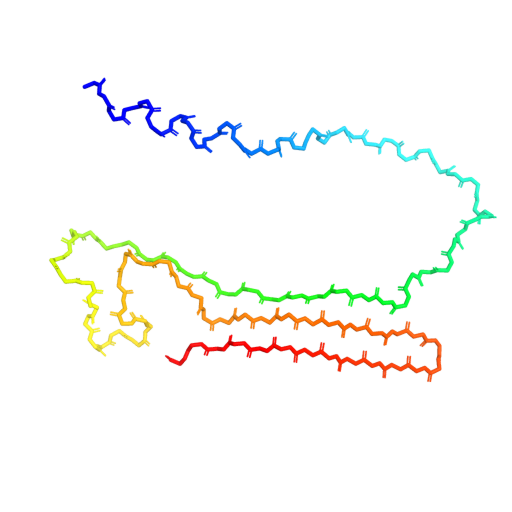 LEU A C 1
ATOM 688 O O . LEU A 1 87 ? 10.063 -1.467 -27.983 1.00 92.81 87 LEU A O 1
ATOM 692 N N . ARG A 1 88 ? 11.243 -2.868 -26.690 1.00 93.56 88 ARG A N 1
ATOM 693 C CA . ARG A 1 88 ? 10.854 -4.124 -27.357 1.00 93.56 88 ARG A CA 1
ATOM 694 C C . ARG A 1 88 ? 9.959 -5.029 -26.506 1.00 93.56 88 ARG A C 1
ATOM 696 O O . ARG A 1 88 ? 9.113 -5.723 -27.057 1.00 93.56 88 ARG A O 1
ATOM 703 N N . VAL A 1 89 ? 10.150 -5.052 -25.188 1.00 94.19 89 VAL A N 1
ATOM 704 C CA . VAL A 1 89 ? 9.495 -5.976 -24.255 1.00 94.19 89 VAL A CA 1
ATOM 705 C C . VAL A 1 89 ? 8.965 -5.213 -23.046 1.00 94.19 89 VAL A C 1
ATOM 707 O O . VAL A 1 89 ? 9.628 -4.327 -22.498 1.00 94.19 89 VAL A O 1
ATOM 710 N N . ARG A 1 90 ? 7.756 -5.590 -22.622 1.00 94.81 90 ARG A N 1
ATOM 711 C CA . ARG A 1 90 ? 7.108 -5.108 -21.401 1.00 94.81 90 ARG A CA 1
ATOM 712 C C . ARG A 1 90 ? 6.681 -6.307 -20.564 1.00 94.81 90 ARG A C 1
ATOM 714 O O . ARG A 1 90 ? 6.062 -7.225 -21.093 1.00 94.81 90 ARG A O 1
ATOM 721 N N . GLY A 1 91 ? 7.012 -6.287 -19.280 1.00 95.25 91 GLY A N 1
ATOM 722 C CA . GLY A 1 91 ? 6.639 -7.313 -18.314 1.00 95.25 91 GLY A CA 1
ATOM 723 C C . GLY A 1 91 ? 6.192 -6.672 -17.008 1.00 95.25 91 GLY A C 1
ATOM 724 O O . GLY A 1 91 ? 6.762 -5.672 -16.571 1.00 95.25 91 GLY A O 1
ATOM 725 N N . LEU A 1 92 ? 5.160 -7.239 -16.393 1.00 96.00 92 LEU A N 1
ATOM 726 C CA . LEU A 1 92 ? 4.633 -6.794 -15.111 1.00 96.00 92 LEU A CA 1
ATOM 727 C C . LEU A 1 92 ? 4.369 -8.022 -14.253 1.00 96.00 92 LEU A C 1
ATOM 729 O O . LEU A 1 92 ? 3.701 -8.954 -14.696 1.00 96.00 92 LEU A O 1
ATOM 733 N N . LEU A 1 93 ? 4.889 -8.004 -13.031 1.00 96.31 93 LEU A N 1
ATOM 734 C CA . LEU A 1 93 ? 4.631 -9.032 -12.036 1.00 96.31 93 LEU A CA 1
ATOM 735 C C . LEU A 1 93 ? 4.260 -8.348 -10.727 1.00 96.31 93 LEU A C 1
ATOM 737 O O . LEU A 1 93 ? 4.983 -7.470 -10.262 1.00 96.31 93 LEU A O 1
ATOM 741 N N . ALA A 1 94 ? 3.123 -8.729 -10.153 1.00 94.69 94 ALA A N 1
ATOM 742 C CA . ALA A 1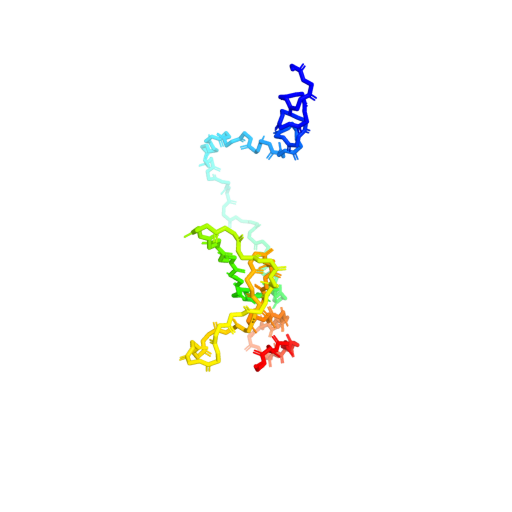 94 ? 2.638 -8.160 -8.906 1.00 94.69 94 ALA A CA 1
ATOM 743 C C . ALA A 1 94 ? 2.062 -9.237 -7.991 1.00 94.69 94 ALA A C 1
ATOM 745 O O . ALA A 1 94 ? 1.469 -10.208 -8.458 1.00 94.69 94 ALA A O 1
ATOM 746 N N . CYS A 1 95 ? 2.228 -9.031 -6.689 1.00 94.31 95 CYS A N 1
ATOM 747 C CA . CYS A 1 95 ? 1.581 -9.797 -5.638 1.00 94.31 95 CYS A CA 1
ATOM 748 C C . CYS A 1 95 ? 0.632 -8.865 -4.883 1.00 94.31 95 CYS A C 1
ATOM 750 O O . CYS A 1 95 ? 1.003 -7.737 -4.540 1.00 94.31 95 CYS A O 1
ATOM 752 N N . MET A 1 96 ? -0.592 -9.331 -4.647 1.00 93.31 96 MET A N 1
ATOM 753 C CA . MET A 1 96 ? -1.619 -8.581 -3.936 1.00 93.31 96 MET A CA 1
ATOM 754 C C . MET A 1 96 ? -2.139 -9.392 -2.757 1.00 93.31 96 MET A C 1
ATOM 756 O O . MET A 1 96 ? -2.391 -10.591 -2.875 1.00 93.31 96 MET A O 1
ATOM 760 N N . ARG A 1 97 ? -2.353 -8.708 -1.636 1.00 89.56 97 ARG A N 1
ATOM 761 C CA . ARG A 1 97 ? -3.136 -9.201 -0.506 1.00 89.56 97 ARG A CA 1
ATOM 762 C C . ARG A 1 97 ? -4.297 -8.242 -0.276 1.00 89.56 97 ARG A C 1
ATOM 764 O O . ARG A 1 97 ? -4.071 -7.047 -0.097 1.00 89.56 97 ARG A O 1
ATOM 771 N N . ALA A 1 98 ? -5.506 -8.788 -0.237 1.00 83.38 98 ALA A N 1
ATOM 772 C CA . ALA A 1 98 ? -6.709 -8.084 0.186 1.00 83.38 98 ALA A CA 1
ATOM 773 C C . ALA A 1 98 ? -7.288 -8.773 1.427 1.00 83.38 98 ALA A C 1
ATOM 775 O O . ALA A 1 98 ? -7.250 -10.005 1.519 1.00 83.38 98 ALA A O 1
ATOM 776 N N . ARG A 1 99 ? -7.787 -7.992 2.386 1.00 71.25 99 ARG A N 1
ATOM 777 C CA . ARG A 1 99 ? -8.602 -8.500 3.496 1.00 71.25 99 ARG A CA 1
ATOM 778 C C . ARG A 1 99 ? -10.066 -8.244 3.132 1.00 71.25 99 ARG A C 1
ATOM 780 O O . ARG A 1 99 ? -10.424 -7.089 2.936 1.00 71.25 99 ARG A O 1
ATOM 787 N N . MET A 1 100 ? -10.843 -9.318 2.967 1.00 59.31 100 MET A N 1
ATOM 788 C CA . MET A 1 100 ? -12.302 -9.250 2.798 1.00 59.31 100 MET A CA 1
ATOM 789 C C . MET A 1 100 ? -12.974 -8.913 4.123 1.00 59.31 100 MET A C 1
ATOM 791 O O . MET A 1 100 ? -12.407 -9.318 5.168 1.00 59.31 100 MET A O 1
#

Foldseek 3Di:
DPPVVVVVVVVVPDPPPPPPPPPPPPDPPPDPDDPQQKDKDKDWDKDAAADPPDDPDQADPPVPPPDGGHRDIDTAKIKIKMWGDDPPDTDIDMDMDGDD

Organism: NCBI:txid1385715